Protein AF-A0A1A0H8D2-F1 (afdb_monomer_lite)

InterPro domains:
  IPR006976 VanZ-LLP1 [PF04892] (22-96)

Radius of gyration: 13.17 Å; chains: 1; bounding box: 36×21×37 Å

pLDDT: mean 95.22, std 4.35, range [74.19, 98.75]

Sequence (97 aa):
VFCTSLLLAAYLGFSLIALGHDKAIHFVTFFILTAEFYFLWETHRPWKLTVATMTLGAGVLLEYVQTIVNPNRTFDYVDIVYNVHGSLLAVAGCCLL

Organism: NCBI:txid869754

Secondary structure (DSSP, 8-state):
-HHHHHHHHHHHHHS----TTHHHHHHHHHHHHHHHHHHH-SS---HHHHIIIIIIIIIIIHHHHHHHH-TTSPP-HHHHHHHHHHHHHHHHHHHT-

Foldseek 3Di:
DLVVLVVVCVVVLLDPDDDPPLLVCLLQSLLVNLLVVQVVDPPDRPLVVSCVCSLVNCLQCVLVVSCVNRVVDDRDVSSSVSSNNSNVVNSVVNVVD

Structure (mmCIF, N/CA/C/O backbone):
data_AF-A0A1A0H8D2-F1
#
_entry.id   AF-A0A1A0H8D2-F1
#
loop_
_atom_site.group_PDB
_atom_site.id
_atom_site.type_symbol
_atom_site.label_atom_id
_atom_site.label_alt_id
_atom_site.label_comp_id
_atom_site.label_asym_id
_atom_site.label_entity_id
_atom_site.label_seq_id
_atom_site.pdbx_PDB_ins_code
_atom_site.Cartn_x
_atom_site.Cartn_y
_atom_site.Cartn_z
_atom_site.occupancy
_atom_site.B_iso_or_equiv
_atom_site.auth_seq_id
_atom_site.auth_comp_id
_atom_site.auth_asym_id
_atom_site.auth_atom_id
_atom_site.pdbx_PDB_model_num
ATOM 1 N N . VAL A 1 1 ? -3.078 -12.810 9.734 1.00 92.12 1 VAL A N 1
ATOM 2 C CA . VAL A 1 1 ? -3.590 -12.513 8.377 1.00 92.12 1 VAL A CA 1
ATOM 3 C C . VAL A 1 1 ? -2.906 -11.280 7.800 1.00 92.12 1 VAL A C 1
ATOM 5 O O . VAL A 1 1 ? -2.204 -11.433 6.814 1.00 92.12 1 VAL A O 1
ATOM 8 N N . PHE A 1 2 ? -2.941 -10.122 8.473 1.00 96.12 2 PHE A N 1
ATOM 9 C CA . PHE A 1 2 ? -2.231 -8.923 7.993 1.00 96.12 2 PHE A CA 1
ATOM 10 C C . PHE A 1 2 ? -0.754 -9.158 7.634 1.00 96.12 2 PHE A C 1
ATOM 12 O O . PHE A 1 2 ? -0.338 -8.902 6.510 1.00 96.12 2 PH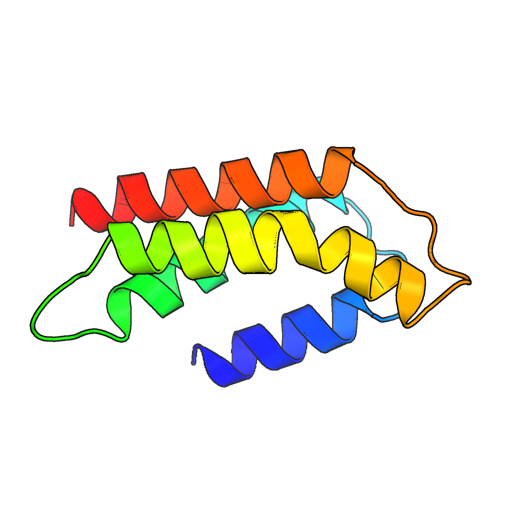E A O 1
ATOM 19 N N . CYS A 1 3 ? 0.040 -9.726 8.549 1.00 96.88 3 CYS A N 1
ATOM 20 C CA . CYS A 1 3 ? 1.464 -9.961 8.285 1.00 96.88 3 CYS A CA 1
ATOM 21 C C . CYS A 1 3 ? 1.710 -10.896 7.090 1.00 96.88 3 CYS A C 1
ATOM 23 O O . CYS A 1 3 ? 2.666 -10.700 6.350 1.00 96.88 3 CYS A O 1
ATOM 25 N N . THR A 1 4 ? 0.857 -11.904 6.884 1.00 97.75 4 THR A N 1
ATOM 26 C CA . THR A 1 4 ? 0.990 -12.826 5.748 1.00 97.75 4 THR A CA 1
ATOM 27 C C . THR A 1 4 ? 0.658 -12.133 4.429 1.00 97.75 4 THR A C 1
ATOM 29 O O . THR A 1 4 ? 1.427 -12.259 3.479 1.00 97.75 4 THR A O 1
ATOM 32 N N . SER A 1 5 ? -0.422 -11.346 4.386 1.00 97.94 5 SER A N 1
ATOM 33 C CA . SER A 1 5 ? -0.794 -10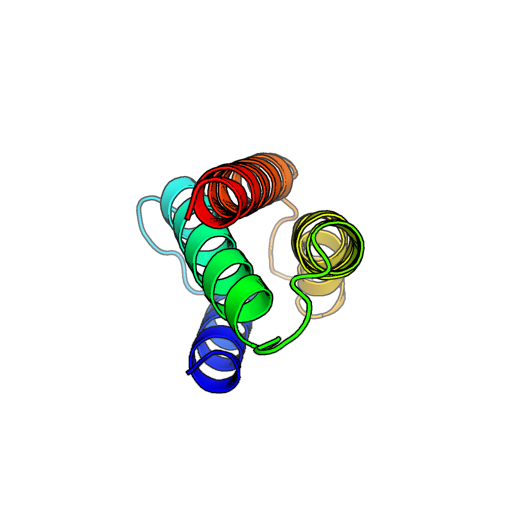.537 3.220 1.00 97.94 5 SER A CA 1
ATOM 34 C C . SER A 1 5 ? 0.290 -9.499 2.902 1.00 97.94 5 SER A C 1
ATOM 36 O O . SER A 1 5 ? 0.670 -9.334 1.745 1.00 97.94 5 SER A O 1
ATOM 38 N N . LEU A 1 6 ? 0.855 -8.856 3.931 1.00 97.69 6 LEU A N 1
ATOM 39 C CA . LEU A 1 6 ? 1.925 -7.867 3.798 1.00 97.69 6 LEU A CA 1
ATOM 40 C C . LEU A 1 6 ? 3.201 -8.472 3.206 1.00 97.69 6 LEU A C 1
ATOM 42 O O . LEU A 1 6 ? 3.787 -7.893 2.295 1.00 97.69 6 LEU A O 1
ATOM 46 N N . LEU A 1 7 ? 3.632 -9.636 3.701 1.00 97.81 7 LEU A N 1
ATOM 47 C CA . LEU A 1 7 ? 4.821 -10.317 3.183 1.00 97.81 7 LEU A CA 1
ATOM 48 C C . LEU A 1 7 ? 4.634 -10.757 1.727 1.00 97.81 7 LEU A C 1
ATOM 50 O O . LEU A 1 7 ? 5.564 -10.625 0.932 1.00 97.81 7 LEU A O 1
ATOM 54 N N . LEU A 1 8 ? 3.438 -11.228 1.361 1.00 97.19 8 LEU A N 1
ATOM 55 C CA . LEU A 1 8 ? 3.118 -11.584 -0.021 1.00 97.19 8 LEU A CA 1
ATOM 56 C C . LEU A 1 8 ? 3.136 -10.353 -0.938 1.00 97.19 8 LEU A C 1
ATOM 58 O O . LEU A 1 8 ? 3.765 -10.385 -1.993 1.00 97.19 8 LEU A O 1
ATOM 62 N N . ALA A 1 9 ? 2.496 -9.259 -0.520 1.00 96.75 9 ALA A N 1
ATOM 63 C CA . ALA A 1 9 ? 2.487 -8.002 -1.262 1.00 96.75 9 ALA A CA 1
ATOM 64 C C . ALA A 1 9 ? 3.902 -7.435 -1.447 1.00 96.75 9 ALA A C 1
ATOM 66 O O . ALA A 1 9 ? 4.256 -7.007 -2.543 1.00 96.75 9 ALA A O 1
ATOM 67 N N . ALA A 1 10 ? 4.732 -7.484 -0.400 1.00 95.62 10 ALA A N 1
ATOM 68 C CA . ALA A 1 10 ? 6.128 -7.074 -0.477 1.00 95.62 10 ALA A CA 1
ATOM 69 C C . ALA A 1 10 ? 6.909 -7.952 -1.465 1.00 95.62 10 ALA A C 1
ATOM 71 O O . ALA A 1 10 ? 7.578 -7.424 -2.350 1.00 95.62 10 ALA A O 1
ATOM 72 N N . TYR A 1 11 ? 6.788 -9.281 -1.372 1.00 95.38 11 TYR A N 1
ATOM 73 C CA . TYR A 1 11 ? 7.446 -10.192 -2.308 1.00 95.38 11 TYR A CA 1
ATOM 74 C C . TYR A 1 11 ? 7.091 -9.869 -3.766 1.00 95.38 11 TYR A C 1
ATOM 76 O O . TYR A 1 11 ? 7.991 -9.740 -4.593 1.00 95.38 11 TYR A O 1
ATOM 84 N N . LEU A 1 12 ? 5.804 -9.672 -4.067 1.00 94.75 12 LEU A N 1
ATOM 85 C CA . LEU A 1 12 ? 5.353 -9.318 -5.413 1.00 94.75 12 LEU A CA 1
ATOM 86 C C . LEU A 1 12 ? 5.883 -7.947 -5.847 1.00 94.75 12 LEU A C 1
ATOM 88 O O . LEU A 1 12 ? 6.485 -7.841 -6.912 1.00 94.75 12 LEU A O 1
ATOM 92 N N . GLY A 1 13 ? 5.729 -6.922 -5.008 1.00 93.81 13 GLY A N 1
ATOM 93 C CA . GLY A 1 13 ? 6.072 -5.543 -5.354 1.00 93.81 13 GLY A CA 1
ATOM 94 C C . GLY A 1 13 ? 7.572 -5.271 -5.521 1.00 93.81 13 GLY A C 1
ATOM 95 O O . GLY A 1 13 ? 7.949 -4.396 -6.293 1.00 93.81 13 GLY A O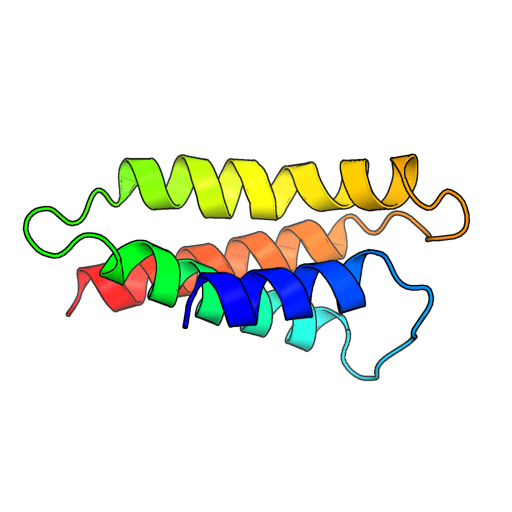 1
ATOM 96 N N . PHE A 1 14 ? 8.443 -6.011 -4.827 1.00 94.50 14 PHE A N 1
ATOM 97 C CA . PHE A 1 14 ? 9.900 -5.900 -5.006 1.00 94.50 14 PHE A CA 1
ATOM 98 C C . PHE A 1 14 ? 10.451 -6.817 -6.111 1.00 94.50 14 PHE A C 1
ATOM 100 O O . PHE A 1 14 ? 11.619 -6.689 -6.489 1.00 94.50 14 PHE A O 1
ATOM 107 N N . SER A 1 15 ? 9.642 -7.741 -6.634 1.00 92.56 15 SER A N 1
ATOM 108 C CA . SER A 1 15 ? 10.050 -8.651 -7.706 1.00 92.56 15 SER A CA 1
ATOM 109 C C . SER A 1 15 ? 10.029 -7.983 -9.089 1.00 92.56 15 SER A C 1
ATOM 111 O O . SER A 1 15 ? 9.507 -6.888 -9.269 1.00 92.56 15 SER A O 1
ATOM 113 N N . LEU A 1 16 ? 10.587 -8.670 -10.091 1.00 91.12 16 LEU A N 1
ATOM 114 C CA . LEU A 1 16 ? 10.470 -8.302 -11.511 1.00 91.12 16 LEU A CA 1
ATOM 115 C C . LEU A 1 16 ? 9.324 -9.054 -12.212 1.00 91.12 16 LEU A C 1
ATOM 117 O O . LEU A 1 16 ? 9.306 -9.171 -13.436 1.00 91.12 16 LEU A O 1
ATOM 121 N N . ILE A 1 17 ? 8.399 -9.633 -11.441 1.00 91.12 17 ILE A N 1
ATOM 122 C CA . ILE A 1 17 ? 7.288 -10.411 -11.985 1.00 91.12 17 ILE A CA 1
ATOM 123 C C . ILE A 1 17 ? 6.278 -9.444 -12.605 1.00 91.12 17 ILE A C 1
ATOM 125 O O . ILE A 1 17 ? 5.689 -8.621 -11.912 1.00 91.12 17 ILE A O 1
ATOM 129 N N . ALA A 1 18 ? 6.044 -9.582 -13.908 1.00 87.31 18 ALA A N 1
ATOM 130 C CA . ALA A 1 18 ? 4.994 -8.855 -14.605 1.00 87.31 18 ALA A CA 1
ATOM 131 C C . ALA A 1 18 ? 3.686 -9.651 -14.539 1.00 87.31 18 ALA A C 1
ATOM 133 O O . ALA A 1 18 ? 3.564 -10.723 -15.136 1.00 87.31 18 ALA A O 1
ATOM 134 N N . LEU A 1 19 ? 2.705 -9.124 -13.809 1.00 90.62 19 LEU A N 1
ATOM 135 C CA . LEU A 1 19 ? 1.356 -9.677 -13.748 1.00 90.62 19 LEU A CA 1
ATOM 136 C C . LEU A 1 19 ? 0.413 -8.858 -14.637 1.00 90.62 19 LEU A C 1
ATOM 138 O O . LEU A 1 19 ? 0.554 -7.644 -14.783 1.00 90.62 19 LEU A O 1
ATOM 142 N N . GLY A 1 20 ? -0.573 -9.524 -15.239 1.00 93.62 20 GLY A N 1
ATOM 143 C CA . GLY A 1 20 ? -1.656 -8.829 -15.935 1.00 93.62 20 GLY A CA 1
ATOM 144 C C . GLY A 1 20 ? -2.481 -7.986 -14.958 1.00 93.62 20 GLY A C 1
ATOM 145 O O . GLY A 1 20 ? -2.631 -8.353 -13.797 1.00 93.62 20 GLY A O 1
ATOM 146 N N . HIS A 1 21 ? -3.050 -6.877 -15.436 1.00 95.38 21 HIS A N 1
ATOM 147 C CA . HIS A 1 21 ? -3.877 -5.969 -14.625 1.00 95.38 21 HIS A CA 1
ATOM 148 C C . HIS A 1 21 ? -3.170 -5.381 -13.393 1.00 95.38 21 HIS A C 1
ATOM 150 O O . HIS A 1 21 ? -3.803 -5.150 -12.367 1.00 95.38 21 HIS A O 1
ATOM 156 N N . ASP A 1 22 ? -1.881 -5.086 -13.520 1.00 94.94 22 ASP A N 1
ATOM 157 C CA . ASP A 1 22 ? -1.024 -4.469 -12.504 1.00 94.94 22 ASP A CA 1
ATOM 158 C C . ASP A 1 22 ? -1.717 -3.377 -11.653 1.00 94.94 22 ASP A C 1
ATOM 160 O O . ASP A 1 22 ? -1.787 -3.476 -10.430 1.00 94.94 22 ASP A O 1
ATOM 164 N N . LYS A 1 23 ? -2.402 -2.414 -12.285 1.00 96.81 23 LYS A N 1
ATOM 165 C CA . LYS A 1 23 ? -3.133 -1.349 -11.567 1.00 96.81 23 LYS A CA 1
ATOM 166 C C . LYS A 1 23 ? -4.284 -1.852 -10.692 1.00 96.81 23 LYS A C 1
ATOM 168 O O . LYS A 1 23 ? -4.518 -1.329 -9.602 1.00 96.81 23 LYS A O 1
ATOM 173 N N . ALA A 1 24 ? -4.996 -2.885 -11.142 1.00 98.00 24 ALA A N 1
ATOM 174 C CA . ALA A 1 24 ? -6.030 -3.524 -10.335 1.00 98.00 24 ALA A CA 1
ATOM 175 C C . ALA A 1 24 ? -5.413 -4.283 -9.151 1.00 98.00 24 ALA A C 1
ATOM 177 O O . ALA A 1 24 ? -5.979 -4.265 -8.061 1.00 98.00 24 ALA A O 1
ATOM 178 N N . ILE A 1 25 ? -4.240 -4.897 -9.337 1.00 97.69 25 ILE A N 1
ATOM 179 C CA . ILE A 1 25 ? -3.505 -5.576 -8.263 1.00 97.69 25 ILE A CA 1
ATOM 180 C C . ILE A 1 25 ? -3.078 -4.568 -7.197 1.00 97.69 25 ILE A C 1
ATOM 182 O O . ILE A 1 25 ? -3.329 -4.809 -6.018 1.00 97.69 25 ILE A O 1
ATOM 186 N N . HIS A 1 26 ? -2.515 -3.426 -7.593 1.00 98.12 26 HIS A N 1
ATOM 187 C CA . HIS A 1 26 ? -2.166 -2.328 -6.689 1.00 98.12 26 HIS A CA 1
ATOM 188 C C . HIS A 1 26 ? -3.373 -1.863 -5.861 1.00 98.12 26 HIS A C 1
ATOM 190 O O . HIS A 1 26 ? -3.331 -1.855 -4.629 1.00 98.12 26 HIS A O 1
ATOM 196 N N . PHE A 1 27 ? -4.495 -1.586 -6.526 1.00 98.75 27 PHE A N 1
ATOM 197 C CA . PHE A 1 27 ? -5.738 -1.202 -5.860 1.00 98.75 27 PHE A CA 1
ATOM 198 C C . PHE A 1 27 ? -6.239 -2.254 -4.865 1.00 98.75 27 PHE A C 1
ATOM 200 O O . PHE A 1 27 ? -6.492 -1.935 -3.704 1.00 98.75 27 PHE A O 1
ATOM 207 N N . VAL A 1 28 ? -6.381 -3.510 -5.301 1.00 98.62 28 VAL A N 1
ATOM 208 C CA . VAL A 1 28 ? -6.931 -4.593 -4.471 1.00 98.62 28 VAL A CA 1
ATOM 209 C C . VAL A 1 28 ? -6.002 -4.910 -3.303 1.00 98.62 28 VAL A C 1
ATOM 211 O O . VAL A 1 28 ? -6.471 -5.092 -2.181 1.00 98.62 28 VAL A O 1
ATOM 214 N N . THR A 1 29 ? -4.690 -4.922 -3.533 1.00 98.31 29 THR A N 1
ATOM 215 C CA . THR A 1 29 ? -3.691 -5.176 -2.488 1.00 98.31 29 THR A CA 1
ATOM 216 C C . THR A 1 29 ? -3.774 -4.116 -1.400 1.00 98.31 29 THR A C 1
ATOM 218 O O . THR A 1 29 ? -3.893 -4.452 -0.224 1.00 98.31 29 THR A O 1
ATOM 221 N N . PHE A 1 30 ? -3.786 -2.834 -1.774 1.00 98.56 30 PHE A N 1
ATOM 222 C CA . PHE A 1 30 ? -3.898 -1.756 -0.796 1.00 98.56 30 PHE A CA 1
ATOM 223 C C . PHE A 1 30 ? -5.273 -1.682 -0.140 1.00 98.56 30 PHE A C 1
ATOM 225 O O . PHE A 1 30 ? -5.352 -1.343 1.035 1.00 98.56 30 PHE A O 1
ATOM 232 N N . PHE A 1 31 ? -6.346 -2.064 -0.831 1.00 98.75 31 PHE A N 1
ATOM 233 C CA . PHE A 1 31 ? -7.654 -2.213 -0.200 1.00 98.75 31 PHE A CA 1
ATOM 234 C C . PHE A 1 31 ? -7.622 -3.277 0.911 1.00 98.75 31 PHE A C 1
ATOM 236 O O . PHE A 1 31 ? -7.993 -2.995 2.051 1.00 98.75 31 PHE A O 1
ATOM 243 N N . ILE A 1 32 ? -7.133 -4.485 0.602 1.00 98.62 32 ILE A N 1
ATOM 244 C CA . ILE A 1 32 ? -7.080 -5.608 1.550 1.00 98.62 32 ILE A CA 1
ATOM 245 C C . ILE A 1 32 ? -6.164 -5.275 2.727 1.00 98.62 32 ILE A C 1
ATOM 247 O O . ILE A 1 32 ? -6.595 -5.369 3.874 1.00 98.62 32 ILE A O 1
ATOM 251 N N . LEU A 1 33 ? -4.931 -4.835 2.461 1.00 98.50 33 LEU A N 1
ATOM 252 C CA . LEU A 1 33 ? -3.974 -4.514 3.518 1.00 98.50 33 LEU A CA 1
ATOM 253 C C . LEU A 1 33 ? -4.480 -3.387 4.416 1.00 98.50 33 LEU A C 1
ATOM 255 O O . LEU A 1 33 ? -4.306 -3.456 5.629 1.00 98.50 33 LEU A O 1
ATOM 259 N N . THR A 1 34 ? -5.123 -2.360 3.856 1.00 98.31 34 THR A N 1
ATOM 260 C CA . THR A 1 34 ? -5.675 -1.266 4.659 1.00 98.31 34 THR A CA 1
ATOM 261 C C . THR A 1 34 ? -6.860 -1.718 5.503 1.00 98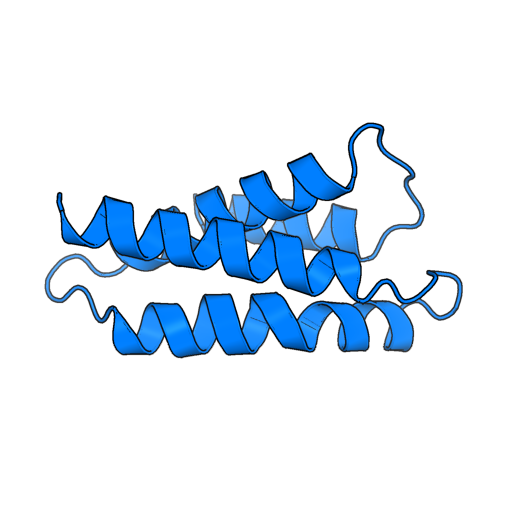.31 34 THR A C 1
ATOM 263 O O . THR A 1 34 ? -6.952 -1.306 6.659 1.00 98.31 34 THR A O 1
ATOM 266 N N . ALA A 1 35 ? -7.737 -2.580 4.981 1.00 97.56 35 ALA A N 1
ATOM 267 C CA . ALA A 1 35 ? -8.845 -3.142 5.750 1.00 97.56 35 ALA A CA 1
ATOM 268 C C . ALA A 1 35 ? -8.341 -4.045 6.888 1.00 97.56 35 ALA A C 1
ATOM 270 O O . ALA A 1 35 ? -8.737 -3.874 8.040 1.00 97.56 35 ALA A O 1
ATOM 271 N N . GLU A 1 36 ? -7.419 -4.960 6.585 1.00 97.25 36 GLU A N 1
ATOM 272 C CA . GLU A 1 36 ? -6.778 -5.833 7.571 1.00 97.25 36 GLU A CA 1
ATOM 273 C C . GLU A 1 36 ? -6.029 -5.033 8.639 1.00 97.25 36 GLU A C 1
ATOM 275 O O . GLU A 1 36 ? -6.139 -5.349 9.822 1.00 97.25 36 GLU A O 1
ATOM 280 N N . PHE A 1 37 ? -5.299 -3.986 8.235 1.00 96.88 37 PHE A N 1
ATOM 281 C CA . PHE A 1 37 ? -4.669 -3.065 9.169 1.00 96.88 37 PHE A CA 1
ATOM 282 C C . PHE A 1 37 ? -5.749 -2.404 10.016 1.00 96.88 37 PHE A C 1
ATOM 284 O O . PHE A 1 37 ? -5.736 -2.571 11.216 1.00 96.88 37 PHE A O 1
ATOM 291 N N . TYR A 1 38 ? -6.748 -1.735 9.447 1.00 95.94 38 TYR A N 1
ATOM 292 C CA . TYR A 1 38 ? -7.793 -1.060 10.224 1.00 95.94 38 TYR A CA 1
ATOM 293 C C . TYR A 1 38 ? -8.422 -1.941 11.325 1.00 95.94 38 TYR A C 1
ATOM 295 O O . TYR A 1 38 ? -8.607 -1.474 12.449 1.00 95.94 38 TYR A O 1
ATOM 303 N N . PHE A 1 39 ? -8.695 -3.215 11.024 1.00 94.81 39 PHE A N 1
ATOM 304 C CA . PHE A 1 39 ? -9.295 -4.168 11.964 1.00 94.81 39 PHE A CA 1
ATOM 305 C C . PHE A 1 39 ? -8.320 -4.858 12.924 1.00 94.81 39 PHE A C 1
ATOM 307 O O . PHE A 1 39 ? -8.767 -5.568 13.820 1.00 94.81 39 PHE A O 1
ATOM 314 N N . LEU A 1 40 ? -7.010 -4.643 12.800 1.00 93.62 40 LEU A N 1
ATOM 315 C CA . LEU A 1 40 ? -6.030 -5.159 13.764 1.00 93.62 40 LEU A CA 1
ATOM 316 C C . LEU A 1 40 ? -6.196 -4.489 15.142 1.00 93.62 40 LEU A C 1
ATOM 318 O O . LEU A 1 40 ? -5.838 -5.074 16.160 1.00 93.62 40 LEU A O 1
ATOM 322 N N . TRP A 1 41 ? -6.800 -3.298 15.197 1.00 87.69 41 TRP A N 1
ATOM 323 C CA . TRP A 1 41 ? -7.106 -2.608 16.442 1.00 87.69 41 TRP A CA 1
ATOM 324 C C . TRP A 1 41 ? -8.535 -2.932 16.905 1.00 87.69 41 TRP A C 1
ATOM 326 O O . TRP A 1 41 ? -9.511 -2.409 16.368 1.00 87.69 41 TRP A O 1
ATOM 336 N N . GLU A 1 42 ? -8.662 -3.771 17.934 1.00 77.19 42 GLU A N 1
ATOM 337 C CA . GLU A 1 42 ? -9.963 -4.273 18.404 1.00 77.19 42 GLU A CA 1
ATOM 338 C C . GLU A 1 42 ? -10.804 -3.221 19.153 1.00 77.19 42 GLU A C 1
ATOM 340 O O . GLU A 1 42 ? -12.017 -3.148 18.971 1.00 77.19 42 GLU A O 1
ATOM 345 N N . THR A 1 43 ? -10.183 -2.396 20.004 1.00 74.19 43 THR A N 1
ATOM 346 C CA . THR A 1 43 ? -10.917 -1.535 20.962 1.00 74.19 43 THR A CA 1
ATOM 347 C C . THR A 1 43 ? -11.080 -0.089 20.490 1.00 74.19 43 THR A C 1
ATOM 349 O O . THR A 1 43 ? -12.066 0.575 20.798 1.00 74.19 43 THR A O 1
ATOM 352 N N . HIS A 1 44 ? -10.118 0.411 19.719 1.00 81.12 44 HIS A N 1
ATOM 353 C CA . HIS A 1 44 ? -10.149 1.738 19.116 1.00 81.12 44 HIS A CA 1
ATOM 354 C C . HIS A 1 44 ? -9.727 1.589 17.672 1.00 81.12 44 HIS A C 1
ATOM 356 O O . HIS A 1 44 ? -8.673 1.028 17.435 1.00 81.12 44 HIS A O 1
ATOM 362 N N . ARG A 1 45 ? -10.501 2.105 16.721 1.00 83.00 45 ARG A N 1
ATOM 363 C CA . ARG A 1 45 ? -10.167 2.045 15.294 1.00 83.00 45 ARG A CA 1
ATOM 364 C C . ARG A 1 45 ? -9.535 3.370 14.855 1.00 83.00 45 ARG A C 1
ATOM 366 O O . ARG A 1 45 ? -10.262 4.309 14.513 1.00 83.00 45 ARG A O 1
ATOM 373 N N . PRO A 1 46 ? -8.198 3.526 14.921 1.00 88.81 46 PRO A N 1
ATOM 374 C CA . PRO A 1 46 ? -7.550 4.807 14.691 1.00 88.81 46 PRO A CA 1
ATOM 375 C C . PRO A 1 46 ? -7.447 5.093 13.191 1.00 88.81 46 PRO A C 1
ATOM 377 O O . PRO A 1 46 ? -6.370 5.006 12.610 1.00 88.81 46 PRO A O 1
ATOM 380 N N . TRP A 1 47 ? -8.547 5.503 12.558 1.00 94.12 47 TRP A N 1
ATOM 381 C CA . TRP A 1 47 ? -8.579 5.787 11.117 1.00 94.12 47 TRP A CA 1
ATOM 382 C C . TRP A 1 47 ? -7.463 6.749 10.666 1.00 94.12 47 TRP A C 1
ATOM 384 O O . TRP A 1 47 ? -6.911 6.585 9.583 1.00 94.12 47 TRP A O 1
ATOM 394 N N . LYS A 1 48 ? -7.061 7.708 11.514 1.00 95.62 48 LYS A N 1
ATOM 395 C CA . LYS A 1 48 ? -5.927 8.612 11.245 1.00 95.62 48 LYS A CA 1
ATOM 396 C C . LYS A 1 48 ? -4.592 7.872 11.158 1.00 95.62 48 LYS A C 1
ATOM 398 O O . LYS A 1 48 ? -3.795 8.176 10.277 1.00 95.62 48 LYS A O 1
ATOM 403 N N . LEU A 1 49 ? -4.357 6.910 12.054 1.00 95.62 49 LEU A N 1
ATOM 404 C CA . LEU A 1 49 ? -3.164 6.064 12.026 1.00 95.62 49 LEU A CA 1
ATOM 405 C C . LEU A 1 49 ? -3.191 5.164 10.791 1.00 95.62 49 LEU A C 1
ATOM 407 O O . LEU A 1 49 ? -2.192 5.075 10.093 1.00 95.62 49 LEU A O 1
ATOM 411 N N . THR A 1 50 ? -4.344 4.573 10.470 1.00 96.88 50 THR A N 1
ATOM 412 C CA . THR A 1 50 ? -4.517 3.779 9.249 1.00 96.88 50 THR A CA 1
ATOM 413 C C . THR A 1 50 ? -4.198 4.594 7.997 1.00 96.88 50 THR A C 1
ATOM 415 O O . THR A 1 50 ? -3.419 4.147 7.161 1.00 96.88 50 THR A O 1
ATOM 418 N N . VAL A 1 51 ? -4.732 5.813 7.874 1.00 97.62 51 VAL A N 1
ATOM 419 C CA . VAL A 1 51 ? -4.429 6.701 6.742 1.00 97.62 51 VAL A CA 1
ATOM 420 C C . VAL A 1 51 ? -2.941 7.058 6.712 1.00 97.62 51 VAL A C 1
ATOM 422 O O . VAL A 1 51 ? -2.310 6.939 5.663 1.00 97.62 51 VAL A O 1
ATOM 425 N N . ALA A 1 52 ? -2.356 7.437 7.850 1.00 97.88 52 ALA A N 1
ATOM 426 C CA . ALA A 1 52 ? -0.942 7.792 7.925 1.00 97.88 52 ALA A CA 1
ATOM 427 C C . ALA A 1 52 ? -0.024 6.622 7.530 1.00 97.88 52 ALA A C 1
ATOM 429 O O . ALA A 1 52 ? 0.874 6.798 6.711 1.00 97.88 52 ALA A O 1
ATOM 430 N N . THR A 1 53 ? -0.258 5.423 8.061 1.00 97.31 53 THR A N 1
ATOM 431 C CA . THR A 1 53 ? 0.598 4.257 7.819 1.00 97.31 53 THR A CA 1
ATOM 432 C C . THR A 1 53 ? 0.350 3.634 6.450 1.00 97.31 53 THR A C 1
ATOM 434 O O . THR A 1 53 ? 1.298 3.429 5.697 1.00 97.31 53 THR A O 1
ATOM 437 N N . MET A 1 54 ? -0.905 3.346 6.105 1.00 98.00 54 MET A N 1
ATOM 438 C CA . MET A 1 54 ? -1.224 2.576 4.901 1.00 98.00 54 MET A CA 1
ATOM 439 C C . MET A 1 54 ? -1.358 3.443 3.654 1.00 98.00 54 MET A C 1
ATOM 441 O O . MET A 1 54 ? -0.909 3.036 2.588 1.00 98.00 54 MET A O 1
ATOM 445 N N . THR A 1 55 ? -1.927 4.647 3.770 1.00 97.75 55 THR A N 1
ATOM 446 C CA . THR A 1 55 ? -2.128 5.519 2.599 1.00 97.75 55 THR A CA 1
ATOM 447 C C . THR A 1 55 ? -0.882 6.347 2.322 1.00 97.75 55 THR A C 1
ATOM 449 O O . THR A 1 55 ? -0.339 6.279 1.226 1.00 97.75 55 THR A O 1
ATOM 452 N N . LEU A 1 56 ? -0.404 7.107 3.313 1.00 96.62 56 LEU A N 1
ATOM 453 C CA . LEU A 1 56 ? 0.745 7.999 3.125 1.00 96.62 56 LEU A CA 1
ATOM 454 C C . LEU A 1 56 ? 2.076 7.249 3.211 1.00 96.62 56 LEU A C 1
ATOM 456 O O . LEU A 1 56 ? 2.951 7.479 2.388 1.00 96.62 56 LEU A O 1
ATOM 460 N N . GLY A 1 57 ? 2.227 6.345 4.180 1.00 96.62 57 GLY A N 1
ATOM 461 C CA . GLY A 1 57 ? 3.425 5.523 4.323 1.00 96.62 57 GLY A CA 1
ATOM 462 C C . GLY A 1 57 ? 3.552 4.518 3.183 1.00 96.62 57 GLY A C 1
ATOM 463 O O . GLY A 1 57 ? 4.307 4.729 2.241 1.00 96.62 57 GLY A O 1
ATOM 464 N N . ALA A 1 58 ? 2.804 3.421 3.253 1.00 97.06 58 ALA A N 1
ATOM 465 C CA . ALA A 1 58 ? 2.921 2.342 2.278 1.00 97.06 58 ALA A CA 1
ATOM 466 C C . ALA A 1 58 ? 2.420 2.746 0.876 1.00 97.06 58 ALA A C 1
ATOM 468 O O . ALA A 1 58 ? 3.095 2.471 -0.108 1.00 97.06 58 ALA A O 1
ATOM 469 N N . GLY A 1 59 ? 1.272 3.421 0.762 1.00 97.06 59 GLY A N 1
ATOM 470 C CA . GLY A 1 59 ? 0.646 3.693 -0.539 1.00 97.06 59 GLY A CA 1
ATOM 471 C C . GLY A 1 59 ? 1.430 4.645 -1.436 1.00 97.06 59 GLY A C 1
ATOM 472 O O . GLY A 1 59 ? 1.433 4.465 -2.653 1.00 97.06 59 GLY A O 1
ATOM 473 N N . VAL A 1 60 ? 2.118 5.621 -0.837 1.00 97.56 60 VAL A N 1
ATOM 474 C CA . VAL A 1 60 ? 2.912 6.623 -1.562 1.00 97.56 60 VAL A CA 1
ATOM 475 C C . VAL A 1 60 ? 4.401 6.298 -1.538 1.00 97.56 60 VAL A C 1
ATOM 477 O O . VAL A 1 60 ? 5.032 6.282 -2.591 1.00 97.56 60 VAL A O 1
ATOM 480 N N . LEU A 1 61 ? 4.993 6.050 -0.364 1.00 96.25 61 LEU A N 1
ATOM 481 C CA . LEU A 1 61 ? 6.455 5.955 -0.262 1.00 96.25 61 LEU A CA 1
ATOM 482 C C . LEU A 1 61 ? 7.010 4.655 -0.844 1.00 96.25 61 LEU A C 1
ATOM 484 O O . LEU A 1 61 ? 8.165 4.629 -1.268 1.00 96.25 61 LEU A O 1
ATOM 488 N N . LEU A 1 62 ? 6.223 3.577 -0.874 1.00 95.69 62 LEU A N 1
ATOM 489 C CA . LEU A 1 62 ? 6.754 2.264 -1.231 1.00 95.69 62 LEU A CA 1
ATOM 490 C C . LEU A 1 62 ? 7.158 2.164 -2.707 1.00 95.69 62 LEU A C 1
ATOM 492 O O . LEU A 1 62 ? 8.111 1.454 -2.994 1.00 95.69 62 LEU A O 1
ATOM 496 N N . GLU A 1 63 ? 6.545 2.939 -3.605 1.00 96.06 63 GLU A N 1
ATOM 497 C CA . GLU A 1 63 ? 6.933 3.001 -5.025 1.00 96.06 63 GLU A CA 1
ATOM 498 C C . GLU A 1 63 ? 8.371 3.530 -5.203 1.00 96.06 63 GLU A C 1
ATOM 500 O O . GLU A 1 63 ? 9.182 3.004 -5.974 1.00 96.06 63 GLU A O 1
ATOM 505 N N . TYR A 1 64 ? 8.743 4.526 -4.393 1.00 95.62 64 TYR A N 1
ATOM 506 C CA . TYR A 1 64 ? 10.115 5.026 -4.331 1.00 95.62 64 TYR A CA 1
ATOM 507 C C . TYR A 1 64 ? 11.055 3.974 -3.741 1.00 95.62 64 TYR A C 1
ATOM 509 O O . TYR A 1 64 ? 12.127 3.727 -4.290 1.00 95.62 64 TYR A O 1
ATOM 517 N N . VAL A 1 65 ? 10.654 3.326 -2.642 1.00 96.19 65 VAL A N 1
ATOM 518 C CA . VAL A 1 65 ? 11.467 2.286 -1.992 1.00 96.19 65 VAL A CA 1
ATOM 519 C C . VAL A 1 65 ? 11.693 1.099 -2.931 1.00 96.19 65 VAL A C 1
ATOM 521 O O . VAL A 1 65 ? 12.815 0.613 -3.018 1.00 96.19 65 VAL A O 1
ATOM 524 N N . GLN A 1 66 ? 10.678 0.661 -3.674 1.00 94.88 66 GLN A N 1
ATOM 525 C CA . GLN A 1 66 ? 10.778 -0.410 -4.668 1.00 94.88 66 GLN A CA 1
ATOM 526 C C . GLN A 1 66 ? 11.785 -0.071 -5.760 1.00 94.88 66 GLN A C 1
ATOM 528 O O . GLN A 1 66 ? 12.636 -0.899 -6.071 1.00 94.88 66 GLN A O 1
ATOM 533 N N . THR A 1 67 ? 11.747 1.158 -6.275 1.00 92.75 67 THR A N 1
ATOM 534 C CA . THR A 1 67 ? 12.695 1.625 -7.296 1.00 92.75 67 THR A CA 1
ATOM 535 C C . THR A 1 67 ? 14.124 1.739 -6.747 1.00 92.75 67 THR A C 1
ATOM 537 O O . THR A 1 67 ? 15.084 1.415 -7.440 1.00 92.75 67 THR A O 1
ATOM 540 N N . ILE A 1 68 ? 14.294 2.155 -5.486 1.00 95.12 68 ILE A N 1
ATOM 541 C CA . ILE A 1 68 ? 15.613 2.237 -4.832 1.00 95.12 68 ILE A CA 1
ATOM 542 C C . ILE A 1 68 ? 16.190 0.839 -4.566 1.00 95.12 68 ILE A C 1
ATOM 544 O O . ILE A 1 68 ? 17.374 0.602 -4.796 1.00 95.12 68 ILE A O 1
ATOM 548 N N . VAL A 1 69 ? 15.367 -0.082 -4.058 1.00 95.25 69 VAL A N 1
ATOM 549 C CA . VAL A 1 69 ? 15.781 -1.444 -3.685 1.00 95.25 69 VAL A CA 1
ATOM 550 C C . VAL A 1 69 ? 15.992 -2.320 -4.916 1.00 95.25 69 VAL A C 1
ATOM 552 O O . VAL A 1 69 ? 16.913 -3.134 -4.938 1.00 95.25 69 VAL A O 1
ATOM 555 N N . ASN A 1 70 ? 15.165 -2.149 -5.946 1.00 94.31 70 ASN A N 1
ATOM 556 C CA . ASN A 1 70 ? 15.275 -2.853 -7.214 1.00 94.31 70 ASN A CA 1
ATOM 557 C C . ASN A 1 70 ? 15.366 -1.843 -8.374 1.00 94.31 70 ASN A C 1
ATOM 559 O O . ASN A 1 70 ? 14.354 -1.556 -9.015 1.00 94.31 70 ASN A O 1
ATOM 563 N N . PRO A 1 71 ? 16.577 -1.343 -8.694 1.00 91.75 71 PRO A N 1
ATOM 564 C CA . PRO A 1 71 ? 16.787 -0.339 -9.744 1.00 91.75 71 PRO A CA 1
ATOM 565 C C . PRO A 1 71 ? 16.382 -0.781 -11.155 1.00 91.75 71 PRO A C 1
ATOM 567 O O . PRO A 1 71 ? 16.304 0.047 -12.058 1.00 91.75 71 PRO A O 1
ATOM 570 N N . ASN A 1 72 ? 16.146 -2.080 -11.366 1.00 93.44 72 ASN A N 1
ATOM 571 C CA . ASN A 1 72 ? 15.662 -2.609 -12.640 1.00 93.44 72 ASN A CA 1
ATOM 572 C C . ASN A 1 72 ? 14.137 -2.472 -12.793 1.00 93.44 72 ASN A C 1
ATOM 574 O O . ASN A 1 72 ? 13.620 -2.662 -13.894 1.00 93.44 72 ASN A O 1
ATOM 578 N N . ARG A 1 73 ? 13.405 -2.162 -11.713 1.00 93.44 73 ARG A N 1
ATOM 579 C CA . ARG A 1 73 ? 11.975 -1.850 -11.771 1.00 93.44 73 ARG A CA 1
ATOM 580 C C . ARG A 1 73 ? 11.794 -0.405 -12.233 1.00 93.44 73 ARG A C 1
ATOM 582 O O . ARG A 1 73 ? 12.482 0.503 -11.776 1.00 93.44 73 ARG A O 1
ATOM 589 N N . THR A 1 74 ? 10.861 -0.189 -13.154 1.00 92.50 74 THR A N 1
ATOM 590 C CA . THR A 1 74 ? 10.484 1.157 -13.594 1.00 92.50 74 THR A CA 1
ATOM 591 C C . THR A 1 74 ? 9.564 1.791 -12.559 1.00 92.50 74 THR A C 1
ATOM 593 O O . THR A 1 74 ? 8.583 1.171 -12.165 1.00 92.50 74 THR A O 1
ATOM 596 N N . PHE A 1 75 ? 9.885 3.015 -12.140 1.00 95.56 75 PHE A N 1
ATOM 597 C CA . PHE A 1 75 ? 9.000 3.820 -11.305 1.00 95.56 75 PHE A CA 1
ATOM 598 C C . PHE A 1 75 ? 7.723 4.172 -12.075 1.00 95.56 75 PHE A C 1
ATOM 600 O O . PHE A 1 75 ? 7.806 4.742 -13.168 1.00 95.56 75 PHE A O 1
ATOM 607 N N . ASP A 1 76 ? 6.560 3.903 -11.491 1.00 95.62 76 ASP A N 1
ATOM 608 C CA . ASP A 1 76 ? 5.262 4.244 -12.068 1.00 95.62 76 ASP A CA 1
ATOM 609 C C . ASP A 1 76 ? 4.391 4.995 -11.052 1.00 95.62 76 ASP A C 1
ATOM 611 O O . ASP A 1 76 ? 3.820 4.437 -10.117 1.00 95.62 76 ASP A O 1
ATOM 615 N N . TYR A 1 77 ? 4.235 6.306 -11.251 1.00 97.12 77 TYR A N 1
ATOM 616 C CA . TYR A 1 77 ? 3.412 7.131 -10.362 1.00 97.12 77 TYR A CA 1
ATOM 617 C C . TYR A 1 77 ? 1.924 6.751 -10.404 1.00 97.12 77 TYR A C 1
ATOM 619 O O . TYR A 1 77 ? 1.176 7.101 -9.488 1.00 97.12 77 TYR A O 1
ATOM 627 N N . VAL A 1 78 ? 1.470 6.060 -11.454 1.00 97.69 78 VAL A N 1
ATOM 628 C CA . VAL A 1 78 ? 0.093 5.577 -11.544 1.00 97.69 78 VAL A CA 1
ATOM 629 C C . VAL A 1 78 ? -0.147 4.490 -10.491 1.00 97.69 78 VAL A C 1
ATOM 631 O O . VAL A 1 78 ? -1.246 4.437 -9.944 1.00 97.69 78 VAL A O 1
ATOM 634 N N . ASP A 1 79 ? 0.868 3.714 -10.096 1.00 97.31 79 ASP A N 1
ATOM 635 C CA . ASP A 1 79 ? 0.757 2.734 -9.002 1.00 97.31 79 ASP A CA 1
ATOM 636 C C . ASP A 1 79 ? 0.381 3.405 -7.686 1.00 97.31 79 ASP A C 1
ATOM 638 O O . ASP A 1 79 ? -0.541 2.961 -6.999 1.00 97.31 79 ASP A O 1
ATOM 642 N N . ILE A 1 80 ? 1.006 4.546 -7.383 1.00 98.44 80 ILE A N 1
ATOM 643 C CA . ILE A 1 80 ? 0.678 5.358 -6.205 1.00 98.44 80 ILE A CA 1
ATOM 644 C C . ILE A 1 80 ? -0.798 5.766 -6.227 1.00 98.44 80 ILE A C 1
ATOM 646 O O . ILE A 1 80 ? -1.482 5.683 -5.205 1.00 98.44 80 ILE A O 1
ATOM 650 N N . VAL A 1 81 ? -1.319 6.180 -7.389 1.00 98.62 81 VAL A N 1
ATOM 651 C CA . VAL A 1 81 ? -2.729 6.568 -7.526 1.00 98.62 81 VAL A CA 1
ATOM 652 C C . VAL A 1 81 ? -3.638 5.398 -7.149 1.00 98.62 81 VAL A C 1
ATOM 654 O O . VAL A 1 81 ? -4.534 5.578 -6.321 1.00 98.62 81 VAL A O 1
ATOM 657 N N . TYR A 1 82 ? -3.407 4.201 -7.690 1.00 98.62 82 TYR A N 1
ATOM 658 C CA . TYR A 1 82 ? -4.244 3.033 -7.393 1.00 98.62 82 TYR A CA 1
ATOM 659 C C . TYR A 1 82 ? -4.088 2.542 -5.946 1.00 98.62 82 TYR A C 1
ATOM 661 O O . TYR A 1 82 ? -5.097 2.205 -5.321 1.00 98.62 82 TYR A O 1
ATOM 669 N N . ASN A 1 83 ? -2.881 2.597 -5.373 1.00 98.62 83 ASN A N 1
ATOM 670 C CA . ASN A 1 83 ? -2.642 2.302 -3.957 1.00 98.62 83 ASN A CA 1
ATOM 671 C C . ASN A 1 83 ? -3.471 3.221 -3.047 1.00 98.62 83 ASN A C 1
ATOM 673 O O . ASN A 1 83 ? -4.164 2.763 -2.136 1.00 98.62 83 ASN A O 1
ATOM 677 N N . VAL A 1 84 ? -3.427 4.533 -3.314 1.00 98.75 84 VAL A N 1
ATOM 678 C CA . VAL A 1 84 ? -4.159 5.544 -2.542 1.00 98.75 84 VAL A CA 1
ATOM 679 C C . VAL A 1 84 ? -5.667 5.333 -2.662 1.00 98.75 84 VAL A C 1
ATOM 681 O O . VAL A 1 84 ? -6.352 5.340 -1.642 1.00 98.75 84 VAL A O 1
ATOM 684 N N . HIS A 1 85 ? -6.196 5.091 -3.866 1.00 98.75 85 HIS A N 1
ATOM 685 C CA . HIS A 1 85 ? -7.634 4.861 -4.059 1.00 98.75 85 HIS A CA 1
ATOM 686 C C . HIS A 1 85 ? -8.116 3.585 -3.359 1.00 98.75 85 HIS A C 1
ATOM 688 O O . HIS A 1 85 ? -9.145 3.621 -2.682 1.00 98.75 85 HIS A O 1
ATOM 694 N N . GLY A 1 86 ? -7.368 2.482 -3.474 1.00 98.75 86 GLY A N 1
ATOM 695 C CA . GLY A 1 86 ? -7.690 1.230 -2.785 1.00 98.75 86 GLY A CA 1
ATOM 696 C C . GLY A 1 86 ? -7.702 1.409 -1.269 1.00 98.75 86 GLY A C 1
ATOM 697 O O . GLY A 1 86 ? -8.668 1.044 -0.599 1.00 98.75 86 GLY A O 1
ATOM 698 N N . SER A 1 87 ? -6.671 2.067 -0.735 1.00 98.62 87 SER A N 1
ATOM 699 C CA . SER A 1 87 ? -6.553 2.354 0.694 1.00 98.62 87 SER A CA 1
ATOM 700 C C . SER A 1 87 ? -7.670 3.274 1.209 1.00 98.62 87 SER A C 1
ATOM 702 O O . SER A 1 87 ? -8.302 2.972 2.221 1.00 98.62 87 SER A O 1
ATOM 704 N N . LEU A 1 88 ? -7.966 4.378 0.515 1.00 98.38 88 LEU A N 1
ATOM 705 C CA . LEU A 1 88 ? -9.028 5.305 0.922 1.00 98.38 88 LEU A CA 1
ATOM 706 C C . LEU A 1 88 ? -10.412 4.650 0.874 1.00 98.38 88 LEU A C 1
ATOM 708 O O . LEU A 1 88 ? -11.209 4.871 1.787 1.00 98.38 88 LEU A O 1
ATOM 712 N N . LEU A 1 89 ? -10.688 3.820 -0.139 1.00 98.62 89 LEU A N 1
ATOM 713 C CA . LEU A 1 89 ? -11.948 3.081 -0.213 1.00 98.62 89 LEU A CA 1
ATOM 714 C C . LEU A 1 89 ? -12.078 2.078 0.940 1.00 98.62 89 LEU A C 1
ATOM 716 O O . LEU A 1 89 ? -13.154 1.972 1.525 1.00 98.62 89 LEU A O 1
ATOM 720 N N . ALA A 1 90 ? -10.993 1.390 1.307 1.00 98.31 90 ALA A N 1
ATOM 721 C CA . ALA A 1 90 ? -10.983 0.499 2.464 1.00 98.31 90 ALA A CA 1
ATOM 722 C C . ALA A 1 90 ? -11.255 1.257 3.769 1.00 98.31 90 ALA A C 1
ATOM 724 O O . ALA A 1 90 ? -12.128 0.851 4.528 1.00 98.31 90 ALA A O 1
ATOM 725 N N . VAL A 1 91 ? -10.584 2.390 4.018 1.00 97.75 91 VAL A N 1
ATOM 726 C CA . VAL A 1 91 ? -10.854 3.212 5.214 1.00 97.75 91 VAL A CA 1
ATOM 727 C C . VAL A 1 91 ? -12.308 3.680 5.242 1.00 97.75 91 VAL A C 1
ATOM 729 O O . VAL A 1 91 ? -12.959 3.565 6.278 1.00 97.75 91 VAL A O 1
ATOM 732 N N . ALA A 1 92 ? -12.829 4.187 4.121 1.00 97.25 92 ALA A N 1
ATOM 733 C CA . ALA A 1 92 ? -14.214 4.638 4.032 1.00 97.25 92 ALA A CA 1
ATOM 734 C C . ALA A 1 92 ? -15.198 3.498 4.331 1.00 97.25 92 ALA A C 1
ATOM 736 O O . ALA A 1 92 ? -16.093 3.674 5.151 1.00 97.25 92 ALA A O 1
ATOM 737 N N . GLY A 1 93 ? -14.997 2.323 3.726 1.00 97.25 93 GLY A N 1
ATOM 738 C CA . GLY A 1 93 ? -15.821 1.139 3.969 1.00 97.25 93 GLY A CA 1
ATOM 739 C C . GLY A 1 93 ? -15.752 0.657 5.418 1.00 97.25 93 GLY A C 1
ATOM 740 O O . GLY A 1 93 ? -16.787 0.457 6.045 1.00 97.25 93 GLY A O 1
ATOM 741 N N . CYS A 1 94 ? 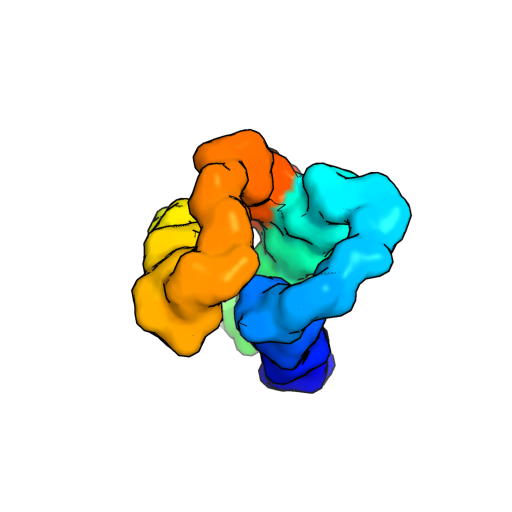-14.553 0.534 5.989 1.00 95.62 94 CYS A N 1
ATOM 742 C CA . CYS A 1 94 ? -14.371 0.064 7.362 1.00 95.62 94 CYS A CA 1
ATOM 743 C C . CYS A 1 94 ? -14.910 1.037 8.420 1.00 95.62 94 CYS A C 1
ATOM 745 O O . CYS A 1 94 ? -15.342 0.593 9.479 1.00 95.62 94 CYS A O 1
ATOM 747 N N . CYS A 1 95 ? -14.904 2.348 8.155 1.00 93.56 95 CYS A N 1
ATOM 748 C CA . CYS A 1 95 ? -15.514 3.347 9.039 1.00 93.56 95 CYS A CA 1
ATOM 749 C C . CYS A 1 95 ? -17.051 3.292 9.062 1.00 93.56 95 CYS A C 1
ATOM 751 O O . CYS A 1 95 ? -17.651 3.875 9.963 1.00 93.56 95 CYS A O 1
ATOM 753 N N . LEU A 1 96 ? -17.682 2.644 8.078 1.00 92.12 96 LEU A N 1
ATOM 754 C CA . LEU A 1 96 ? -19.134 2.447 8.021 1.00 92.12 96 LEU A CA 1
ATOM 755 C C . LEU A 1 96 ? -19.593 1.132 8.677 1.00 92.12 96 LEU A C 1
ATOM 757 O O . LEU A 1 96 ? -20.7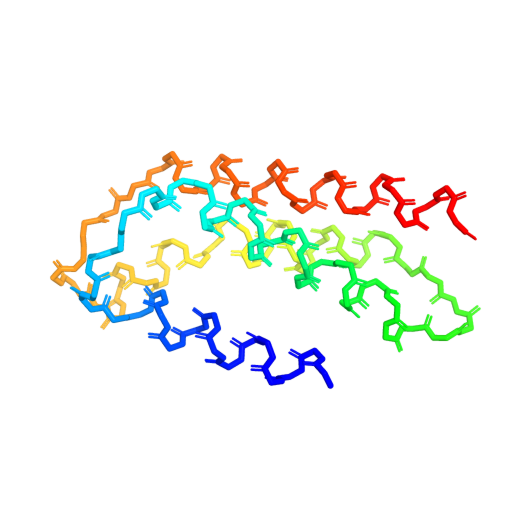98 0.937 8.836 1.00 92.12 96 LEU A O 1
ATOM 761 N N . LEU A 1 97 ? -18.656 0.243 9.030 1.00 87.50 97 LEU A N 1
ATOM 762 C CA . LEU A 1 97 ? -18.887 -1.033 9.724 1.00 87.50 97 LEU A CA 1
ATOM 763 C C . LEU A 1 97 ? -18.716 -0.888 11.237 1.00 87.50 97 LEU A C 1
ATOM 765 O O . LEU A 1 97 ? -19.313 -1.692 11.980 1.00 87.50 97 LEU A O 1
#